Protein AF-A0A9X2D326-F1 (afdb_monomer_lite)

Radius of gyration: 16.33 Å; chains: 1; bounding box: 30×18×48 Å

Sequence (57 aa):
MNNDMTIHYDEARILIHNPLFQLIELSFLKRKKLVLLFNDQLTITQLRLLHLKTLKK

pLDDT: mean 82.95, std 13.03, range [37.03, 96.31]

Foldseek 3Di:
DDPPPDDDFPDKDFPDDDQQWTWIWTHHDPDIDIDIGGDPPQDPVNVVVVVVVVVVD

Secondary structure (DSSP, 8-state):
-----PPP-SEEEEEEE-SSEEEEEEEETTEEEEEEEE-----HHHHHHHHHHHHT-

Organism: NCBI:txid2896528

Structure (mmCIF, N/CA/C/O backbone):
data_AF-A0A9X2D326-F1
#
_entry.id   AF-A0A9X2D326-F1
#
loop_
_atom_site.group_PDB
_atom_site.id
_atom_site.type_symbo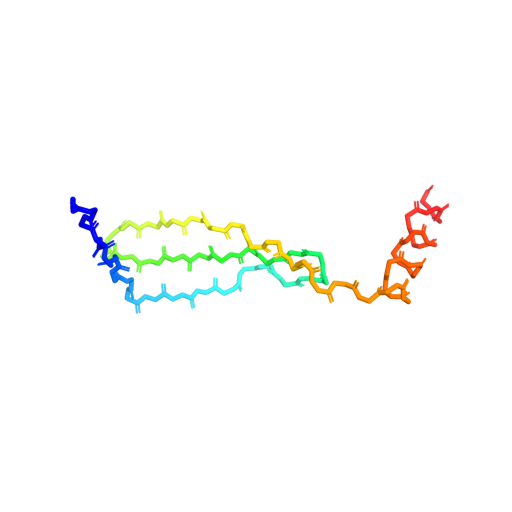l
_atom_site.label_atom_id
_atom_site.label_alt_id
_atom_site.label_comp_id
_atom_site.label_asym_id
_atom_site.label_entity_id
_atom_site.label_seq_id
_atom_site.pdbx_PDB_ins_code
_atom_site.Cartn_x
_atom_site.Cartn_y
_atom_site.Cartn_z
_atom_site.occupancy
_atom_site.B_iso_or_equiv
_atom_site.auth_seq_id
_atom_site.auth_comp_id
_atom_site.auth_asym_id
_atom_site.auth_atom_id
_atom_site.pdbx_PDB_model_num
ATOM 1 N N . MET A 1 1 ? 21.075 3.636 24.538 1.00 37.03 1 MET A N 1
ATOM 2 C CA . MET A 1 1 ? 20.226 2.454 24.286 1.00 37.03 1 MET A CA 1
ATOM 3 C C . MET A 1 1 ? 18.925 2.971 23.703 1.00 37.03 1 MET A C 1
ATOM 5 O O . MET A 1 1 ? 18.177 3.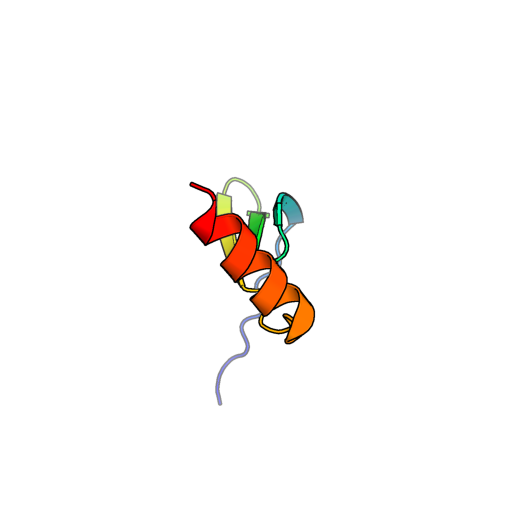612 24.426 1.00 37.03 1 MET A O 1
ATOM 9 N N . ASN A 1 2 ? 18.724 2.833 22.391 1.00 44.53 2 ASN A N 1
ATOM 10 C CA . ASN A 1 2 ? 17.488 3.278 21.748 1.00 44.53 2 ASN A CA 1
ATOM 11 C C . ASN A 1 2 ? 16.415 2.220 22.010 1.00 44.53 2 ASN A C 1
ATOM 13 O O . ASN A 1 2 ? 16.608 1.058 21.665 1.00 44.53 2 ASN A O 1
ATOM 17 N N . ASN A 1 3 ? 15.326 2.613 22.667 1.00 53.00 3 ASN A N 1
ATOM 18 C CA . ASN A 1 3 ? 14.171 1.751 22.877 1.00 53.00 3 ASN A CA 1
ATOM 19 C C . ASN A 1 3 ? 13.485 1.536 21.522 1.00 53.00 3 ASN A C 1
ATOM 21 O O . ASN A 1 3 ? 12.786 2.433 21.048 1.00 53.00 3 ASN A O 1
ATOM 25 N N . ASP A 1 4 ? 13.687 0.370 20.906 1.00 59.09 4 ASP A N 1
ATOM 26 C CA . ASP 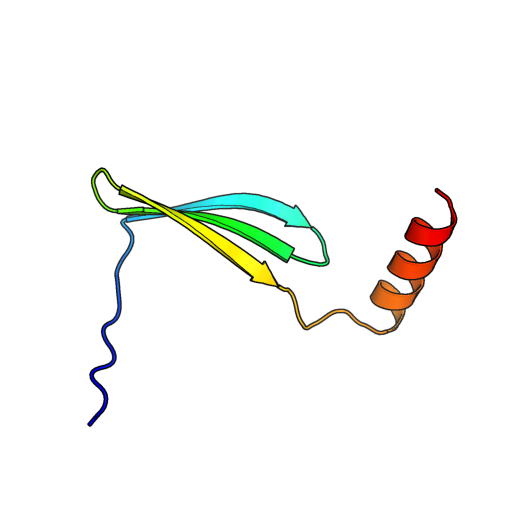A 1 4 ? 12.874 -0.106 19.783 1.00 59.09 4 ASP A CA 1
ATOM 27 C C . ASP A 1 4 ? 11.432 -0.295 20.277 1.00 59.09 4 ASP A C 1
ATOM 29 O O . ASP A 1 4 ? 11.027 -1.356 20.747 1.00 59.09 4 ASP A O 1
ATOM 33 N N . MET A 1 5 ? 10.647 0.781 20.241 1.00 72.06 5 MET A N 1
ATOM 34 C CA . MET A 1 5 ? 9.221 0.727 20.539 1.00 72.06 5 MET A CA 1
ATOM 35 C C . MET A 1 5 ? 8.501 0.168 19.316 1.00 72.06 5 MET A C 1
ATOM 37 O O . MET A 1 5 ? 8.123 0.902 18.402 1.00 72.06 5 MET A O 1
ATOM 41 N N . THR A 1 6 ? 8.318 -1.149 19.293 1.00 77.19 6 THR A N 1
ATOM 42 C CA . THR A 1 6 ? 7.461 -1.807 18.309 1.00 77.19 6 THR A CA 1
ATOM 43 C C . THR A 1 6 ? 6.007 -1.419 18.576 1.00 77.19 6 THR A C 1
ATOM 45 O O . THR A 1 6 ? 5.453 -1.717 19.633 1.00 77.19 6 THR A O 1
ATOM 48 N N . ILE A 1 7 ? 5.382 -0.723 17.626 1.00 77.44 7 ILE A N 1
ATOM 49 C CA . ILE A 1 7 ? 3.959 -0.377 17.695 1.00 77.44 7 ILE A CA 1
ATOM 50 C C . ILE A 1 7 ? 3.178 -1.458 16.952 1.00 77.44 7 ILE A C 1
ATOM 52 O O . ILE A 1 7 ? 3.363 -1.643 15.749 1.00 77.44 7 ILE A O 1
ATOM 56 N N . HIS A 1 8 ? 2.295 -2.150 17.668 1.00 82.19 8 HIS A N 1
ATOM 57 C CA . HIS A 1 8 ? 1.381 -3.126 17.086 1.00 82.19 8 HIS A CA 1
ATOM 58 C C . HIS A 1 8 ? 0.108 -2.441 16.574 1.00 82.19 8 HIS A C 1
ATOM 60 O O . HIS A 1 8 ? -0.450 -1.567 17.237 1.00 82.19 8 HIS A O 1
ATOM 66 N N . TYR A 1 9 ? -0.336 -2.851 15.388 1.00 88.44 9 TYR A N 1
ATOM 67 C CA . TYR A 1 9 ? -1.594 -2.438 14.767 1.00 88.44 9 TYR A CA 1
ATOM 68 C C . TYR A 1 9 ? -2.469 -3.679 14.574 1.00 88.44 9 TYR A C 1
ATOM 70 O O . TYR A 1 9 ? -1.947 -4.743 14.243 1.00 88.44 9 TYR A O 1
ATOM 78 N N . ASP A 1 10 ? -3.778 -3.537 14.780 1.00 89.56 10 ASP A N 1
ATOM 79 C CA . ASP A 1 10 ? -4.731 -4.654 14.735 1.00 89.56 10 ASP A CA 1
ATOM 80 C C . ASP A 1 10 ? -5.058 -5.054 13.289 1.00 89.56 10 ASP A C 1
ATOM 82 O O . ASP A 1 10 ? -5.310 -6.219 12.989 1.00 89.56 10 ASP A O 1
ATOM 86 N N . GLU A 1 11 ? -5.048 -4.076 12.380 1.00 92.75 11 GLU A N 1
ATOM 87 C CA . GLU A 1 11 ? -5.375 -4.278 10.973 1.00 92.75 11 GLU A CA 1
ATOM 88 C C . GLU A 1 11 ? -4.494 -3.414 10.063 1.00 92.75 11 GLU A C 1
ATOM 90 O O . GLU A 1 11 ? -4.189 -2.259 10.373 1.00 92.75 11 GLU A O 1
ATOM 95 N N . ALA A 1 12 ? -4.134 -3.973 8.905 1.00 93.44 12 ALA A N 1
ATOM 96 C CA . ALA A 1 12 ? -3.473 -3.272 7.814 1.00 93.44 12 ALA A CA 1
ATOM 97 C C . ALA A 1 12 ? -4.253 -3.489 6.511 1.00 93.44 12 ALA A C 1
ATOM 99 O O . ALA A 1 12 ? -4.477 -4.625 6.093 1.00 93.44 12 ALA A O 1
ATOM 100 N N . ARG A 1 13 ? -4.652 -2.399 5.851 1.00 94.88 13 ARG A N 1
ATOM 101 C CA . ARG A 1 13 ? -5.360 -2.420 4.564 1.00 94.88 13 ARG A CA 1
ATOM 102 C C . ARG A 1 13 ? -4.580 -1.643 3.518 1.00 94.88 13 ARG A C 1
ATOM 104 O O . ARG A 1 13 ? -4.217 -0.493 3.743 1.00 94.88 13 ARG A O 1
ATOM 111 N N . ILE A 1 14 ? -4.366 -2.240 2.349 1.00 94.69 14 ILE A N 1
ATOM 112 C CA . ILE A 1 14 ? -3.781 -1.535 1.204 1.00 94.69 14 ILE A CA 1
ATOM 113 C C . ILE A 1 14 ? -4.906 -0.772 0.501 1.00 94.69 14 ILE A C 1
ATOM 115 O O . ILE A 1 14 ? -5.818 -1.379 -0.053 1.00 94.69 14 ILE A O 1
ATOM 119 N 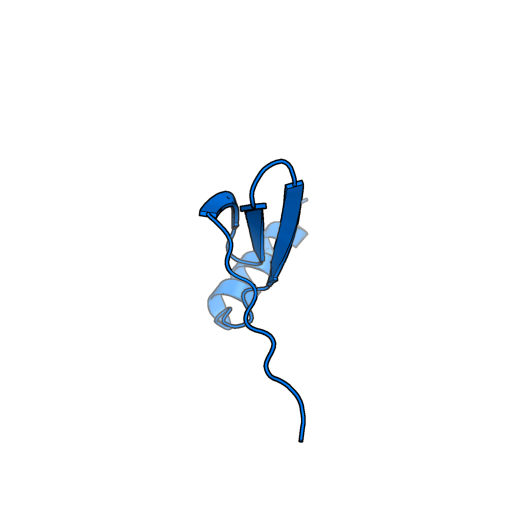N . LEU A 1 15 ? -4.848 0.558 0.540 1.00 95.25 15 LEU A N 1
ATOM 120 C CA . LEU A 1 15 ? -5.825 1.433 -0.113 1.00 95.25 15 LEU A CA 1
ATOM 121 C C . LEU A 1 15 ? -5.454 1.721 -1.570 1.00 95.25 15 LEU A C 1
ATOM 123 O O . LEU A 1 15 ? -6.326 1.815 -2.429 1.00 95.25 15 LEU A O 1
ATOM 127 N N . ILE A 1 16 ? -4.158 1.880 -1.850 1.00 94.12 16 ILE A N 1
ATOM 128 C CA . ILE A 1 16 ? -3.627 2.100 -3.199 1.00 94.12 16 ILE A CA 1
ATOM 129 C C . ILE A 1 16 ? -2.408 1.210 -3.372 1.00 94.12 16 ILE A C 1
ATOM 131 O O . ILE A 1 16 ? -1.506 1.228 -2.537 1.00 94.12 16 ILE A O 1
ATOM 135 N N . HIS A 1 17 ? -2.360 0.488 -4.486 1.00 90.94 17 HIS A N 1
ATOM 136 C CA . HIS A 1 17 ? -1.201 -0.288 -4.894 1.00 90.94 17 HIS A CA 1
ATOM 137 C C . HIS A 1 17 ? -0.786 0.122 -6.305 1.00 90.94 17 HIS A C 1
ATOM 139 O O . HIS A 1 17 ? -1.559 -0.018 -7.253 1.00 90.94 17 HIS A O 1
ATOM 145 N N . ASN A 1 18 ? 0.429 0.640 -6.453 1.00 85.56 18 ASN A N 1
ATOM 146 C CA . ASN A 1 18 ? 1.025 0.881 -7.758 1.00 85.56 18 ASN A CA 1
ATOM 147 C C . ASN A 1 18 ? 2.538 0.591 -7.723 1.00 85.56 18 ASN A C 1
ATOM 149 O O . ASN A 1 18 ? 3.105 0.410 -6.644 1.00 85.56 18 ASN A O 1
ATOM 153 N N . PRO A 1 19 ? 3.213 0.545 -8.888 1.00 82.75 19 PRO A N 1
ATOM 154 C CA . PRO A 1 19 ? 4.633 0.212 -8.939 1.00 82.75 19 PRO A CA 1
ATOM 155 C C . PRO A 1 19 ? 5.542 1.169 -8.159 1.00 82.75 19 PRO A C 1
ATOM 157 O O . PRO A 1 19 ? 6.565 0.729 -7.657 1.00 82.75 19 PRO A O 1
ATOM 160 N N . LEU A 1 20 ? 5.182 2.448 -8.026 1.00 84.69 20 LEU A N 1
ATOM 161 C CA . LEU A 1 20 ? 5.996 3.466 -7.351 1.00 84.69 20 LEU A CA 1
ATOM 162 C C . LEU A 1 20 ? 5.802 3.465 -5.837 1.00 84.69 20 LEU A C 1
ATOM 164 O O . LEU A 1 20 ? 6.757 3.659 -5.091 1.00 84.69 20 LEU A O 1
ATOM 168 N N . PHE A 1 21 ? 4.560 3.299 -5.386 1.0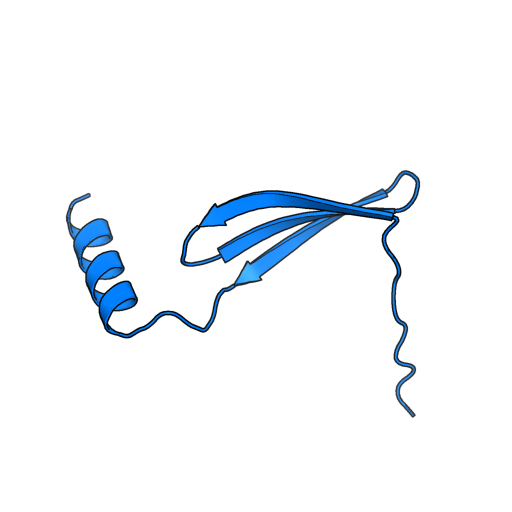0 90.19 21 PHE A N 1
ATOM 169 C CA . PHE A 1 21 ? 4.228 3.371 -3.973 1.00 90.19 21 PHE A CA 1
ATOM 170 C C . PHE A 1 21 ? 2.954 2.604 -3.628 1.00 90.19 21 PHE A C 1
ATOM 172 O O . PHE A 1 21 ? 2.114 2.289 -4.477 1.00 90.19 21 PHE A O 1
ATOM 179 N N . GLN A 1 22 ? 2.789 2.373 -2.333 1.00 93.94 22 GLN A N 1
ATOM 180 C CA . GLN A 1 22 ? 1.598 1.804 -1.729 1.00 93.94 22 GLN A CA 1
ATOM 181 C C . GLN A 1 22 ? 1.087 2.755 -0.647 1.00 93.94 22 GLN A C 1
ATOM 183 O O . GLN A 1 22 ? 1.871 3.293 0.133 1.00 93.94 22 GLN A O 1
ATOM 188 N N . LEU A 1 23 ? -0.225 2.977 -0.604 1.00 95.81 23 LEU A N 1
ATOM 189 C CA . LEU A 1 23 ? -0.878 3.661 0.510 1.00 95.81 23 LEU A CA 1
ATOM 190 C C . LEU A 1 23 ? -1.525 2.604 1.397 1.00 95.81 23 LEU A C 1
ATOM 192 O O . LEU A 1 23 ? -2.392 1.859 0.938 1.00 95.81 23 LEU A O 1
ATOM 196 N N . ILE A 1 24 ? -1.115 2.563 2.658 1.00 96.19 24 ILE A N 1
ATOM 197 C CA . ILE A 1 24 ? -1.561 1.581 3.641 1.00 96.19 24 ILE A CA 1
ATOM 198 C C . ILE A 1 24 ? -2.292 2.317 4.763 1.00 96.19 24 ILE A C 1
ATOM 200 O O . ILE A 1 24 ? -1.769 3.271 5.337 1.00 96.19 24 ILE A O 1
ATOM 204 N N . GLU A 1 25 ? -3.501 1.871 5.083 1.00 96.31 25 GLU A N 1
ATOM 205 C CA . GLU A 1 25 ? -4.207 2.250 6.302 1.00 96.31 25 GLU A CA 1
ATOM 206 C C . GLU A 1 25 ? -3.896 1.225 7.391 1.00 96.31 25 GLU A C 1
ATOM 208 O O . GLU A 1 25 ? -4.201 0.042 7.252 1.00 96.31 25 GLU A O 1
ATOM 213 N N . LEU A 1 26 ? -3.292 1.693 8.477 1.00 95.12 26 LEU A N 1
ATOM 214 C CA . LEU A 1 26 ? -3.096 0.935 9.702 1.00 95.12 26 LEU A CA 1
ATOM 215 C C . LEU A 1 26 ? -4.155 1.363 10.713 1.00 95.12 26 LEU A C 1
ATOM 217 O O . LEU A 1 26 ? -4.302 2.558 10.993 1.00 95.12 26 LEU A O 1
ATOM 221 N N . SER A 1 27 ? -4.869 0.400 11.280 1.00 92.38 27 SER A N 1
ATOM 222 C CA . SER A 1 27 ? -5.866 0.652 12.317 1.00 92.38 27 SER A CA 1
ATOM 223 C C . SER A 1 27 ? -5.397 0.076 13.648 1.00 92.38 27 SER A C 1
ATOM 225 O O . SER A 1 27 ? -4.895 -1.043 13.713 1.00 92.38 27 SER A O 1
ATOM 227 N N . PHE A 1 28 ? -5.543 0.864 14.711 1.00 88.50 28 PHE A N 1
ATOM 228 C CA . PHE A 1 28 ? -5.322 0.431 16.089 1.00 88.50 28 PHE A CA 1
ATOM 229 C C . PHE A 1 28 ? -6.409 1.027 16.981 1.00 88.50 28 PHE A C 1
ATOM 231 O O . PHE A 1 28 ? -6.528 2.256 17.093 1.00 88.50 28 PHE A O 1
ATOM 238 N N . LEU A 1 29 ? -7.213 0.171 17.614 1.00 84.75 29 LEU A N 1
ATOM 239 C CA . LEU A 1 29 ? -8.396 0.581 18.377 1.00 84.75 29 LEU A CA 1
ATOM 240 C C . LEU A 1 29 ? -9.318 1.515 17.555 1.00 84.75 29 LEU A C 1
ATOM 242 O O . LEU A 1 29 ? -9.884 1.119 16.542 1.00 84.75 29 LEU A O 1
ATOM 246 N N . LYS A 1 30 ? -9.479 2.778 17.981 1.00 83.50 30 LYS A N 1
ATOM 247 C CA . LYS A 1 30 ? -10.287 3.812 17.300 1.00 83.50 30 LYS A CA 1
ATOM 248 C C . LYS A 1 30 ? -9.455 4.765 16.437 1.00 83.50 30 LYS A C 1
ATOM 250 O O . LYS A 1 30 ? -9.974 5.774 15.964 1.00 83.50 30 LYS A O 1
ATOM 255 N N . ARG A 1 31 ? -8.153 4.511 16.288 1.00 86.81 31 ARG A N 1
ATOM 256 C CA . ARG A 1 31 ? -7.231 5.379 15.554 1.00 86.81 31 ARG A CA 1
ATOM 257 C C . ARG A 1 31 ? -6.853 4.737 14.232 1.00 86.81 31 ARG A C 1
ATOM 259 O O . ARG A 1 31 ? -6.547 3.551 14.166 1.00 86.81 31 ARG A O 1
ATOM 266 N N . LYS A 1 32 ? -6.827 5.571 13.200 1.00 91.44 32 LYS A N 1
ATOM 267 C CA . LYS A 1 32 ? -6.341 5.222 11.872 1.00 91.44 32 LYS A CA 1
ATOM 268 C C . LYS A 1 32 ? -5.074 6.006 11.588 1.00 91.44 32 LYS A C 1
ATOM 270 O O . LYS A 1 32 ? -4.975 7.180 11.948 1.00 91.44 32 LYS A O 1
ATOM 275 N N . LYS A 1 33 ? -4.115 5.360 10.942 1.00 93.75 33 LYS A N 1
ATOM 276 C CA . LYS A 1 33 ? -2.877 5.969 10.469 1.00 93.75 33 LYS A CA 1
ATOM 277 C C . LYS A 1 33 ? -2.689 5.606 9.007 1.00 93.75 33 LYS A C 1
ATOM 279 O O . LYS A 1 33 ? -2.724 4.435 8.653 1.00 93.75 33 LYS A O 1
ATOM 284 N N . LEU A 1 34 ? -2.458 6.613 8.175 1.00 95.31 34 LEU A N 1
ATOM 285 C CA . LEU A 1 34 ? -2.074 6.411 6.785 1.00 95.31 34 LEU A CA 1
ATOM 286 C C . LEU A 1 34 ? -0.551 6.400 6.679 1.00 95.31 34 LEU A C 1
ATOM 288 O O . LEU A 1 34 ? 0.124 7.269 7.232 1.00 95.31 34 LEU A O 1
ATOM 292 N N . VAL A 1 35 ? -0.023 5.403 5.980 1.00 94.50 35 VAL A N 1
ATOM 293 C CA . VAL A 1 35 ? 1.401 5.237 5.700 1.00 94.50 35 VAL A CA 1
ATOM 294 C C . VAL A 1 35 ? 1.586 5.147 4.194 1.00 94.50 35 VAL A C 1
ATOM 296 O O . VAL A 1 35 ? 0.929 4.348 3.529 1.00 94.50 35 VAL A O 1
ATOM 299 N N . LEU A 1 36 ? 2.489 5.967 3.664 1.00 94.12 36 LEU A N 1
ATOM 300 C CA . LEU A 1 36 ? 2.926 5.883 2.278 1.00 94.12 36 LEU A CA 1
ATOM 301 C C . LEU A 1 36 ? 4.244 5.103 2.233 1.00 94.12 36 LEU A C 1
ATOM 303 O O . LEU A 1 36 ? 5.222 5.513 2.856 1.00 94.12 36 LEU A O 1
ATOM 307 N N . LEU A 1 37 ? 4.259 3.983 1.517 1.00 91.56 37 LEU A N 1
ATOM 308 C CA . LEU A 1 37 ? 5.439 3.150 1.313 1.00 91.56 37 LEU A CA 1
ATOM 309 C C . LEU A 1 37 ? 5.929 3.327 -0.122 1.00 91.56 37 LEU A C 1
ATOM 311 O O . LEU A 1 37 ? 5.214 2.965 -1.053 1.00 91.56 37 LEU A O 1
ATOM 315 N N . PHE A 1 38 ? 7.131 3.868 -0.307 1.00 88.50 38 PHE A N 1
ATOM 316 C CA . PHE A 1 38 ? 7.769 3.936 -1.621 1.00 88.50 38 PHE A CA 1
ATOM 317 C C . PHE A 1 38 ? 8.447 2.604 -1.944 1.00 88.50 38 PHE A C 1
ATOM 319 O O . PHE A 1 38 ? 9.145 2.029 -1.109 1.00 88.50 38 PHE A O 1
ATOM 326 N N . ASN A 1 39 ? 8.218 2.096 -3.153 1.00 82.62 39 ASN A N 1
ATOM 327 C CA . ASN A 1 39 ? 8.873 0.886 -3.624 1.00 82.62 39 ASN A CA 1
ATOM 328 C C . ASN A 1 39 ? 10.215 1.287 -4.261 1.00 82.62 39 ASN A C 1
ATOM 330 O O . ASN A 1 39 ? 10.262 1.657 -5.433 1.00 82.62 39 ASN A O 1
ATOM 334 N N . ASP A 1 40 ? 11.313 1.185 -3.514 1.00 73.69 40 ASP A N 1
ATOM 335 C CA . ASP A 1 40 ? 12.648 1.563 -4.016 1.00 73.69 40 ASP A CA 1
ATOM 336 C C . ASP A 1 40 ? 13.230 0.567 -5.043 1.00 73.69 40 ASP A C 1
ATOM 338 O O . ASP A 1 40 ? 14.263 0.818 -5.659 1.00 73.69 40 ASP A O 1
ATOM 342 N N . GLN A 1 41 ? 12.561 -0.567 -5.277 1.00 72.69 41 GLN A N 1
ATOM 343 C CA . GLN A 1 41 ? 13.036 -1.647 -6.152 1.00 72.69 41 GLN A CA 1
ATOM 344 C C . GLN A 1 41 ? 12.466 -1.598 -7.575 1.00 72.69 41 GLN A C 1
ATOM 346 O O . GLN A 1 41 ? 12.122 -2.627 -8.162 1.00 72.69 41 GLN A O 1
ATOM 351 N N . LEU A 1 42 ? 12.368 -0.410 -8.167 1.00 78.88 42 LEU A N 1
ATOM 352 C CA . LEU A 1 42 ? 12.040 -0.322 -9.586 1.00 78.88 42 LEU A CA 1
ATOM 353 C C . LEU A 1 42 ? 13.253 -0.704 -10.428 1.00 78.88 42 LEU A C 1
ATOM 355 O O . LEU A 1 42 ? 14.295 -0.051 -10.404 1.00 78.88 42 LEU A O 1
ATOM 359 N N . THR A 1 43 ? 13.099 -1.752 -11.229 1.00 82.31 43 THR A N 1
ATOM 360 C CA . THR A 1 43 ? 14.099 -2.107 -12.238 1.00 82.31 43 THR A CA 1
ATOM 361 C C . THR A 1 43 ? 14.254 -0.972 -13.255 1.00 82.31 43 THR A C 1
ATOM 363 O O . THR A 1 43 ? 13.307 -0.234 -13.544 1.00 82.31 43 THR A O 1
ATOM 366 N N . ILE A 1 44 ? 15.429 -0.871 -13.885 1.00 82.75 44 ILE A N 1
ATOM 367 C CA . ILE A 1 44 ? 15.694 0.103 -14.962 1.00 82.75 44 ILE A CA 1
ATOM 368 C C . ILE A 1 44 ? 14.618 0.030 -16.060 1.00 82.75 44 ILE A C 1
ATOM 370 O O . ILE A 1 44 ? 14.194 1.052 -16.597 1.00 82.75 44 ILE A O 1
ATOM 374 N N . THR A 1 45 ? 14.128 -1.170 -16.373 1.00 84.81 45 THR A N 1
ATOM 375 C CA . THR A 1 45 ? 13.054 -1.381 -17.351 1.00 84.81 45 THR A CA 1
ATOM 376 C C . THR A 1 45 ? 11.732 -0.757 -16.901 1.00 84.81 45 THR A C 1
ATOM 378 O O . THR A 1 45 ? 11.067 -0.093 -17.697 1.00 84.81 45 THR A O 1
ATOM 381 N N . GLN A 1 46 ? 11.357 -0.915 -15.629 1.00 82.50 46 GLN A N 1
ATOM 382 C CA . GLN A 1 46 ? 10.147 -0.302 -15.072 1.00 82.50 46 GLN A CA 1
ATOM 383 C C . GLN A 1 46 ? 10.264 1.226 -15.004 1.00 82.50 46 GLN A C 1
ATOM 385 O O . GLN A 1 46 ? 9.290 1.914 -15.306 1.00 82.50 46 GLN A O 1
ATOM 390 N N . LEU A 1 47 ? 11.454 1.760 -14.707 1.00 82.12 47 LEU A N 1
ATOM 391 C CA . LEU A 1 47 ? 11.726 3.201 -14.763 1.00 82.12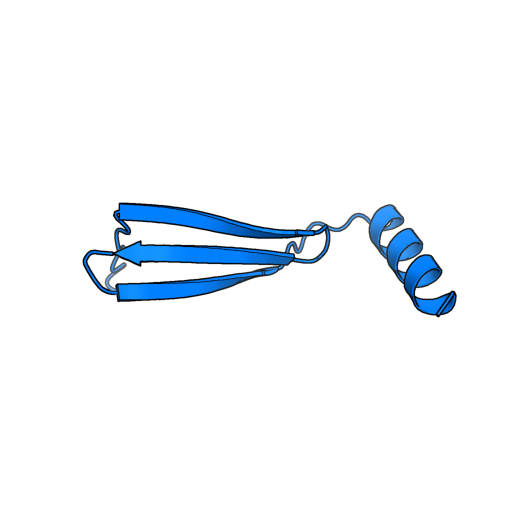 47 LEU A CA 1
ATOM 392 C C . LEU A 1 47 ? 11.579 3.756 -16.185 1.00 82.12 47 LEU A C 1
ATOM 394 O O . LEU A 1 47 ? 10.915 4.771 -16.390 1.00 82.12 47 LEU A O 1
ATOM 398 N N . ARG A 1 48 ? 12.134 3.066 -17.189 1.00 84.94 48 ARG A N 1
ATOM 399 C CA . ARG A 1 48 ? 11.976 3.445 -18.604 1.00 84.94 48 ARG A CA 1
ATOM 400 C C . ARG A 1 48 ? 10.511 3.422 -19.031 1.00 84.94 48 ARG A C 1
ATOM 402 O O . ARG A 1 48 ? 10.048 4.357 -19.678 1.00 84.94 48 ARG A O 1
ATOM 409 N N . LEU A 1 49 ? 9.766 2.386 -18.644 1.00 83.19 49 LEU A N 1
ATOM 410 C CA . LEU A 1 49 ? 8.337 2.294 -18.941 1.00 83.19 49 LEU A CA 1
ATOM 411 C C . LEU A 1 49 ? 7.547 3.435 -18.289 1.00 83.19 49 LEU A C 1
ATOM 413 O O . LEU A 1 49 ? 6.665 4.008 -18.928 1.00 83.19 49 LEU A O 1
ATOM 417 N N . LEU A 1 50 ? 7.862 3.775 -17.038 1.00 81.88 50 LEU A N 1
ATOM 418 C CA . LEU A 1 50 ? 7.244 4.898 -16.342 1.00 81.88 50 LEU A CA 1
ATOM 419 C C . LEU A 1 50 ? 7.506 6.214 -17.079 1.00 81.88 50 LEU A C 1
ATOM 421 O O . LEU A 1 50 ? 6.553 6.934 -17.367 1.00 81.88 50 LEU A O 1
ATOM 425 N N . HIS A 1 51 ? 8.764 6.479 -17.443 1.00 82.25 51 HIS A N 1
ATOM 426 C CA . HIS A 1 51 ? 9.162 7.675 -18.184 1.00 82.25 51 HIS A CA 1
ATOM 427 C C . HIS A 1 51 ? 8.374 7.823 -19.497 1.00 82.25 51 HIS A C 1
ATOM 429 O O . HIS A 1 51 ? 7.807 8.879 -19.780 1.00 82.25 51 HIS A O 1
ATOM 435 N N . LEU A 1 52 ? 8.244 6.734 -20.261 1.00 85.31 52 LEU A N 1
ATOM 436 C CA . LEU A 1 52 ? 7.458 6.720 -21.497 1.00 85.31 52 LEU A CA 1
ATOM 437 C C . LEU A 1 52 ? 5.964 6.984 -21.258 1.00 85.31 52 LEU A C 1
ATOM 439 O O . LEU A 1 52 ? 5.326 7.658 -22.063 1.00 85.31 52 LEU A O 1
ATOM 443 N N . LYS A 1 53 ? 5.389 6.467 -20.164 1.00 81.00 53 LYS A N 1
ATOM 444 C CA . LYS A 1 53 ? 3.984 6.718 -19.805 1.00 81.00 53 LYS A CA 1
ATOM 445 C C . LYS A 1 53 ? 3.744 8.162 -19.368 1.00 81.00 53 LYS A C 1
ATOM 447 O O . LYS A 1 53 ? 2.685 8.701 -19.668 1.00 81.00 53 LYS A O 1
ATOM 452 N N . THR A 1 54 ? 4.708 8.791 -18.699 1.00 79.06 54 THR A N 1
ATOM 453 C CA . THR A 1 54 ? 4.605 10.200 -18.289 1.00 79.06 54 THR A CA 1
ATOM 454 C C . THR A 1 54 ? 4.754 11.183 -19.447 1.00 79.06 54 THR A C 1
ATOM 456 O O . THR A 1 54 ? 4.168 12.255 -19.387 1.00 79.06 54 THR A O 1
ATOM 459 N N . LEU A 1 55 ? 5.481 10.818 -20.509 1.00 74.44 55 LEU A N 1
ATOM 460 C CA . LEU A 1 55 ? 5.652 11.652 -21.707 1.00 74.44 55 LEU A CA 1
ATOM 461 C C . LEU A 1 55 ? 4.455 11.621 -22.671 1.00 74.44 55 LEU A C 1
ATOM 463 O O . LEU A 1 55 ? 4.373 12.451 -23.567 1.00 74.44 55 LEU A O 1
ATOM 467 N N . LYS A 1 56 ? 3.538 10.658 -22.522 1.00 60.06 56 LYS A N 1
ATOM 468 C CA . LYS A 1 56 ? 2.330 10.526 -23.357 1.00 60.06 56 LYS A CA 1
ATOM 469 C C . LYS A 1 56 ? 1.127 11.320 -22.825 1.00 60.06 56 LYS A C 1
ATOM 471 O O . LYS A 1 56 ? -0.004 10.996 -23.185 1.00 60.06 56 LYS A O 1
ATOM 476 N N . LYS A 1 57 ? 1.354 12.284 -21.933 1.00 51.19 57 LYS A N 1
ATOM 477 C CA . LYS A 1 57 ? 0.302 13.072 -21.289 1.00 51.19 57 LYS A CA 1
ATOM 478 C C . LYS A 1 57 ? 0.241 14.483 -21.850 1.00 51.19 57 LYS A C 1
ATOM 480 O O . LYS A 1 57 ? 1.329 15.044 -22.095 1.00 51.19 57 LYS A O 1
#